Protein AF-A0A844GIG2-F1 (afdb_monomer_lite)

pLDDT: mean 84.92, std 13.43, range [38.81, 98.0]

Foldseek 3Di:
DDDDDDDDDDDPDDDDDDPDPVCQVVVQVVVVVVVCVVVVNPPVPDDDDDPVVVVVVVVVVVVVVVVVVVVVVVVVVVVVVVVLVVVLVVVCVVCVVVVVVCVVVPDDPVNVVVVSVVVSVVVVVVVVVVVVCVVVVVVVVVVPPDPVVVVVVPD

Secondary structure (DSSP, 8-state):
-----TT-----------SSGGGHHHHHHHHHHHHHHHTTT-TTS-----HHHHHHHHHHHHHHHHHHHHHHHHHHHHHHHHHHHHHHHHHHHHTHHHHHHHHHTT--HHHHHHHHHHHHHHHHHHHHHHHHHHHHHHHHHHHTS-GGGSTTS--

Organism: NCBI:txid649762

Structure (mmCIF, N/CA/C/O backbone):
data_AF-A0A844GIG2-F1
#
_entry.id   AF-A0A844GIG2-F1
#
loop_
_atom_site.group_PDB
_atom_site.id
_atom_site.type_symbol
_atom_site.label_atom_id
_atom_site.label_alt_id
_atom_site.label_comp_id
_atom_site.label_asym_id
_atom_site.label_entity_id
_atom_site.label_seq_id
_atom_site.pdbx_PDB_ins_code
_atom_site.Cartn_x
_atom_site.Cartn_y
_atom_site.Cartn_z
_atom_site.occupancy
_atom_site.B_iso_or_equiv
_atom_site.auth_seq_id
_atom_site.auth_comp_id
_atom_site.auth_asym_id
_atom_site.auth_atom_id
_atom_site.pdbx_PDB_model_num
ATOM 1 N N . MET A 1 1 ? 13.131 -11.825 -51.080 1.00 38.81 1 MET A N 1
ATOM 2 C CA . MET A 1 1 ? 13.638 -11.043 -52.228 1.00 38.81 1 MET A CA 1
ATOM 3 C C . MET A 1 1 ? 12.461 -10.430 -52.975 1.00 38.81 1 MET A C 1
ATOM 5 O O . MET A 1 1 ? 11.827 -11.129 -53.753 1.00 38.81 1 MET A O 1
ATOM 9 N N . THR A 1 2 ? 12.171 -9.148 -52.744 1.00 40.91 2 THR A N 1
ATOM 10 C CA . THR A 1 2 ? 11.225 -8.375 -53.565 1.00 40.91 2 THR A CA 1
ATOM 11 C C . THR A 1 2 ? 11.928 -7.075 -53.931 1.00 40.91 2 THR A C 1
ATOM 13 O O . THR A 1 2 ? 12.203 -6.259 -53.058 1.00 40.91 2 THR A O 1
ATOM 16 N N . ARG A 1 3 ? 12.309 -6.934 -55.207 1.00 56.97 3 ARG A N 1
ATOM 17 C CA . ARG A 1 3 ? 12.898 -5.708 -55.759 1.00 56.97 3 ARG A CA 1
ATOM 18 C C . ARG A 1 3 ? 11.836 -4.610 -55.704 1.00 56.97 3 AR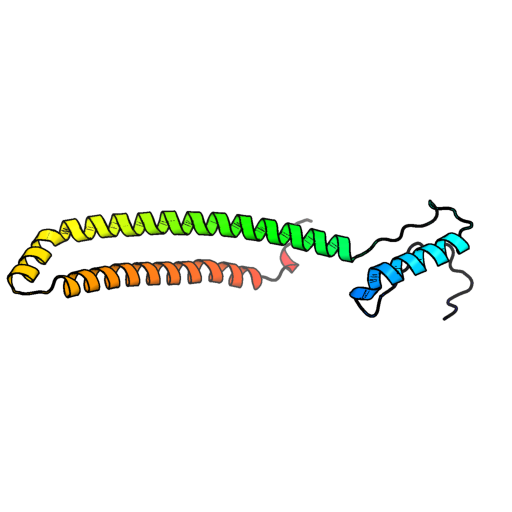G A C 1
ATOM 20 O O . ARG A 1 3 ? 10.810 -4.746 -56.364 1.00 56.97 3 ARG A O 1
ATOM 27 N N . ILE A 1 4 ? 12.082 -3.550 -54.937 1.00 49.50 4 ILE A N 1
ATOM 28 C CA . ILE A 1 4 ? 11.293 -2.318 -54.987 1.00 49.50 4 ILE A CA 1
ATOM 29 C C . ILE A 1 4 ? 12.204 -1.195 -55.481 1.00 49.50 4 ILE A C 1
ATOM 31 O O . ILE A 1 4 ? 13.182 -0.857 -54.829 1.00 49.50 4 ILE A O 1
ATOM 35 N N . ALA A 1 5 ? 11.817 -0.683 -56.652 1.00 45.84 5 ALA A N 1
ATOM 36 C CA . ALA A 1 5 ? 12.132 0.609 -57.252 1.00 45.84 5 ALA A CA 1
ATOM 37 C C . ALA A 1 5 ? 13.610 0.962 -57.500 1.00 45.84 5 ALA A C 1
ATOM 39 O O . ALA A 1 5 ? 14.346 1.386 -56.613 1.00 45.84 5 ALA A O 1
ATOM 40 N N . ASP A 1 6 ? 13.979 0.924 -58.784 1.00 49.91 6 ASP A N 1
ATOM 41 C CA . ASP A 1 6 ? 14.966 1.846 -59.336 1.00 49.91 6 ASP A CA 1
ATOM 42 C C . ASP A 1 6 ? 14.507 3.279 -58.993 1.00 49.91 6 ASP A C 1
ATOM 44 O O . ASP A 1 6 ? 13.384 3.657 -59.333 1.00 49.91 6 ASP A O 1
ATOM 48 N N . ASN A 1 7 ? 15.372 4.048 -58.320 1.00 50.62 7 ASN A N 1
ATOM 49 C CA . ASN A 1 7 ? 15.196 5.448 -57.896 1.00 50.62 7 ASN A CA 1
ATOM 50 C C . ASN A 1 7 ? 14.684 5.716 -56.459 1.00 50.62 7 ASN A C 1
ATOM 52 O O . ASN A 1 7 ? 13.897 6.638 -56.242 1.00 50.62 7 ASN A O 1
ATOM 56 N N . VAL A 1 8 ? 15.176 4.972 -55.460 1.00 56.09 8 VAL A N 1
ATOM 57 C CA . VAL A 1 8 ? 15.170 5.427 -54.054 1.00 56.09 8 VAL A CA 1
ATOM 58 C C . VAL A 1 8 ? 16.547 6.014 -53.737 1.00 56.09 8 VAL A C 1
ATOM 60 O O . VAL A 1 8 ? 17.500 5.282 -53.487 1.00 56.09 8 VAL A O 1
ATOM 63 N N . LEU A 1 9 ? 16.656 7.340 -53.821 1.00 59.75 9 LEU A N 1
ATOM 64 C CA . LEU A 1 9 ? 17.780 8.095 -53.269 1.00 59.75 9 LEU A CA 1
ATOM 65 C C . LEU A 1 9 ? 17.601 8.096 -51.742 1.00 59.75 9 LEU A C 1
ATOM 67 O O . LEU A 1 9 ? 16.656 8.695 -51.240 1.00 59.75 9 LEU A O 1
ATOM 71 N N . ASP A 1 10 ? 18.479 7.363 -51.062 1.00 63.72 10 ASP A N 1
ATOM 72 C CA . ASP A 1 10 ? 18.645 7.227 -49.609 1.00 63.72 10 ASP A CA 1
ATOM 73 C C . ASP A 1 10 ? 17.543 6.464 -48.850 1.00 63.72 10 ASP A C 1
ATOM 75 O O . ASP A 1 10 ? 16.462 6.968 -48.548 1.00 63.72 10 ASP A O 1
ATOM 79 N N . VAL A 1 11 ? 17.852 5.219 -48.463 1.00 67.50 11 VAL A N 1
ATOM 80 C CA . VAL A 1 11 ? 17.042 4.476 -47.489 1.00 67.50 11 VAL A CA 1
ATOM 81 C C . VAL A 1 11 ? 17.555 4.761 -46.082 1.00 67.50 11 VAL A C 1
ATOM 83 O O . VAL A 1 11 ? 18.639 4.324 -45.713 1.00 67.50 11 VAL A O 1
ATOM 86 N N . THR A 1 12 ? 16.762 5.477 -45.285 1.00 74.94 12 THR A N 1
ATOM 87 C CA . THR A 1 12 ? 17.144 5.893 -43.923 1.00 74.94 12 THR A CA 1
ATOM 88 C C . THR A 1 12 ? 16.803 4.857 -42.845 1.00 74.94 12 THR A C 1
ATOM 90 O O . THR A 1 12 ? 17.396 4.883 -41.771 1.00 74.94 12 THR A O 1
ATOM 93 N N . GLN A 1 13 ? 15.845 3.950 -43.084 1.00 78.00 13 GLN A N 1
ATOM 94 C CA . GLN A 1 13 ? 15.398 2.990 -42.067 1.00 78.00 13 GLN A CA 1
ATOM 95 C C . GLN A 1 13 ? 14.826 1.702 -42.67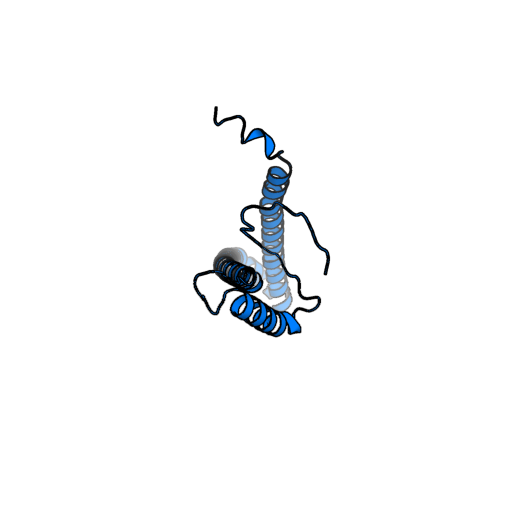2 1.00 78.00 13 GLN A C 1
ATOM 97 O O . GLN A 1 13 ? 14.050 1.741 -43.626 1.00 78.00 13 GLN A O 1
ATOM 102 N N . PHE A 1 14 ? 15.157 0.564 -42.057 1.00 79.25 14 PHE A N 1
ATOM 103 C CA . PHE A 1 14 ? 14.596 -0.751 -42.365 1.00 79.25 14 PHE A CA 1
ATOM 104 C C . PHE A 1 14 ? 14.024 -1.395 -41.099 1.00 79.25 14 PHE A C 1
ATOM 106 O O . PHE A 1 14 ? 14.611 -1.289 -40.024 1.00 79.25 14 PHE A O 1
ATOM 113 N N . TYR A 1 15 ? 12.894 -2.089 -41.237 1.00 80.19 15 TYR A N 1
ATOM 114 C CA . TYR A 1 15 ? 12.294 -2.878 -40.162 1.00 80.19 15 TYR A CA 1
ATOM 115 C C . TYR A 1 15 ? 12.361 -4.358 -40.520 1.00 80.19 15 TYR A C 1
ATOM 117 O O . TYR A 1 15 ? 11.941 -4.761 -41.606 1.00 80.19 15 TYR A O 1
ATOM 125 N N . ALA A 1 16 ? 12.861 -5.164 -39.591 1.00 80.25 16 ALA A N 1
ATOM 126 C CA . ALA A 1 16 ? 12.866 -6.614 -39.680 1.00 80.25 16 ALA A CA 1
ATOM 127 C C . ALA A 1 16 ? 12.129 -7.184 -38.467 1.00 80.25 16 ALA A C 1
ATOM 129 O O . ALA A 1 16 ? 12.225 -6.649 -37.364 1.00 80.25 16 ALA A O 1
ATOM 130 N N . TYR A 1 17 ? 11.385 -8.265 -38.679 1.00 78.69 17 TYR A N 1
ATOM 131 C CA . TYR A 1 17 ? 10.618 -8.929 -37.632 1.00 78.69 17 TYR A CA 1
ATOM 132 C C . TYR A 1 17 ? 11.097 -10.371 -37.520 1.00 78.69 17 TYR A C 1
ATOM 134 O O . TYR A 1 17 ? 11.126 -11.092 -38.519 1.00 78.69 17 TYR A O 1
ATOM 142 N N . ALA A 1 18 ? 11.443 -10.805 -36.311 1.00 78.88 18 ALA A N 1
ATOM 143 C CA . ALA A 1 18 ? 11.650 -12.217 -36.029 1.00 78.88 18 ALA A CA 1
ATOM 144 C C . ALA A 1 18 ? 10.288 -12.877 -35.773 1.00 78.88 18 ALA A C 1
ATOM 146 O O . ALA A 1 18 ? 9.451 -12.337 -35.053 1.00 78.88 18 ALA A O 1
ATOM 147 N N . SER A 1 19 ? 10.046 -14.059 -36.347 1.00 77.38 19 SER A N 1
ATOM 148 C CA . SER A 1 19 ? 8.795 -14.800 -36.110 1.00 77.38 19 SER A CA 1
ATOM 149 C C . SER A 1 19 ? 8.687 -15.357 -34.685 1.00 77.38 19 SER A C 1
ATOM 151 O O . SER A 1 19 ? 7.604 -15.772 -34.278 1.00 77.38 19 SER A O 1
ATOM 153 N N . ARG A 1 20 ? 9.801 -15.397 -33.941 1.00 72.38 20 ARG A N 1
ATOM 154 C CA . ARG A 1 20 ? 9.888 -15.863 -32.555 1.00 72.38 20 ARG A CA 1
ATOM 155 C C . ARG A 1 20 ? 10.833 -14.987 -31.738 1.00 72.38 20 ARG A C 1
ATOM 157 O O . ARG A 1 20 ? 11.928 -14.671 -32.202 1.00 72.38 20 ARG A O 1
ATOM 164 N N . GLU A 1 21 ? 10.430 -14.700 -30.506 1.00 71.94 21 GLU A N 1
ATOM 165 C CA . GLU A 1 21 ? 11.192 -13.911 -29.530 1.00 71.94 21 GLU A CA 1
ATOM 166 C C . GLU A 1 21 ? 12.533 -14.575 -29.167 1.00 71.94 21 GLU A C 1
ATOM 168 O O . GLU A 1 21 ? 13.562 -13.920 -29.205 1.00 71.94 21 GLU A O 1
ATOM 173 N N . ASP A 1 22 ? 12.580 -15.905 -29.013 1.00 76.31 22 ASP A N 1
ATOM 174 C CA . ASP A 1 22 ? 13.837 -16.638 -28.737 1.00 76.31 22 ASP A CA 1
ATOM 175 C C . ASP A 1 22 ? 14.895 -16.552 -29.856 1.00 76.31 22 ASP A C 1
ATOM 177 O O . ASP A 1 22 ? 16.038 -16.958 -29.673 1.00 76.31 22 ASP A O 1
ATOM 181 N N . THR A 1 23 ? 14.508 -16.107 -31.056 1.00 81.88 23 THR A N 1
ATOM 182 C CA . THR A 1 23 ? 15.405 -16.022 -32.224 1.00 81.88 23 THR A CA 1
ATOM 183 C C . THR A 1 23 ? 15.806 -14.592 -32.562 1.00 81.88 23 THR A C 1
ATOM 185 O O . THR A 1 23 ? 16.481 -14.384 -33.566 1.00 81.88 23 THR A O 1
ATOM 188 N N . LEU A 1 24 ? 15.385 -13.612 -31.756 1.00 80.44 24 LEU A N 1
ATOM 189 C CA . LEU A 1 24 ? 15.623 -12.190 -32.008 1.00 80.44 24 LEU A CA 1
ATOM 190 C C . LEU A 1 24 ? 17.120 -11.863 -31.981 1.00 80.44 24 LEU A C 1
ATOM 192 O O . LEU A 1 24 ? 17.603 -11.225 -32.912 1.00 80.44 24 LEU A O 1
ATOM 196 N N . ASP A 1 25 ? 17.861 -12.402 -31.009 1.00 82.75 25 ASP A N 1
ATOM 197 C CA . ASP A 1 25 ? 19.316 -12.224 -30.903 1.00 82.75 25 ASP A CA 1
ATOM 198 C C . ASP A 1 25 ? 20.055 -12.821 -32.106 1.00 82.75 25 ASP A C 1
ATOM 200 O O . ASP A 1 25 ? 20.851 -12.145 -32.757 1.00 82.75 25 ASP A O 1
ATOM 204 N N . TYR A 1 26 ? 19.722 -14.063 -32.473 1.00 84.06 26 TYR A N 1
ATOM 205 C CA . TYR A 1 26 ? 20.314 -14.733 -33.635 1.00 84.06 26 TYR A CA 1
ATOM 206 C C . TYR A 1 26 ? 19.982 -14.008 -34.946 1.00 84.06 26 TYR A C 1
ATOM 208 O O . TYR A 1 26 ? 20.839 -13.840 -35.813 1.00 84.06 26 TYR A O 1
ATOM 216 N N . ALA A 1 27 ? 18.736 -13.551 -35.098 1.00 83.44 27 ALA A N 1
ATOM 217 C CA . ALA A 1 27 ? 18.309 -12.787 -36.262 1.00 83.44 27 ALA A CA 1
ATOM 218 C C . ALA A 1 27 ? 19.022 -11.432 -36.332 1.00 83.44 27 ALA A C 1
ATOM 220 O O . ALA A 1 27 ? 19.420 -11.019 -37.417 1.00 83.44 27 ALA A O 1
ATOM 221 N N . LYS A 1 28 ? 19.222 -10.760 -35.194 1.00 83.88 28 LYS A N 1
ATOM 222 C CA . LYS A 1 28 ? 19.948 -9.491 -35.103 1.00 83.88 28 LYS A CA 1
ATOM 223 C C . LYS A 1 28 ? 21.416 -9.659 -35.481 1.00 83.88 28 LYS A C 1
ATOM 225 O O . LYS A 1 28 ? 21.920 -8.862 -36.270 1.00 83.88 28 LYS A O 1
ATOM 230 N N . GLU A 1 29 ? 22.088 -10.689 -34.971 1.00 84.94 29 GLU A N 1
ATOM 231 C CA . GLU A 1 29 ? 23.481 -10.992 -35.320 1.00 84.94 29 GLU A CA 1
ATOM 232 C C . GLU A 1 29 ? 23.635 -11.318 -36.807 1.00 84.94 29 GLU A C 1
ATOM 234 O O . GLU A 1 29 ? 24.469 -10.713 -37.481 1.00 84.94 29 GLU A O 1
ATOM 239 N N . ALA A 1 30 ? 22.794 -12.208 -37.341 1.00 85.19 30 ALA A N 1
ATOM 240 C CA . ALA A 1 30 ? 22.817 -12.565 -38.758 1.00 85.19 30 ALA A CA 1
ATOM 241 C C . ALA A 1 30 ? 22.567 -11.342 -39.657 1.00 85.19 30 ALA A C 1
ATOM 243 O O . ALA A 1 30 ? 23.265 -11.140 -40.647 1.00 85.19 30 ALA A O 1
ATOM 244 N N . LEU A 1 31 ? 21.609 -10.488 -39.286 1.00 84.88 31 LEU A N 1
ATOM 245 C CA . LEU A 1 31 ? 21.278 -9.278 -40.038 1.00 84.88 31 LEU A CA 1
ATOM 246 C C . LEU A 1 31 ? 22.396 -8.230 -39.960 1.00 84.88 31 LEU A C 1
ATOM 248 O O . LEU A 1 31 ? 22.675 -7.560 -40.948 1.00 84.88 31 LEU A O 1
ATOM 252 N N . THR A 1 32 ? 23.073 -8.127 -38.816 1.00 85.62 32 THR A N 1
ATOM 253 C CA . THR A 1 32 ? 24.234 -7.243 -38.640 1.00 85.62 32 THR A CA 1
ATOM 254 C C . THR A 1 32 ? 25.405 -7.692 -39.512 1.00 85.62 32 THR A C 1
ATOM 256 O O . THR A 1 32 ? 26.011 -6.855 -40.171 1.00 85.62 32 THR A O 1
ATOM 259 N N . GLN A 1 33 ? 25.692 -8.997 -39.569 1.00 85.12 33 GLN A N 1
ATOM 260 C CA . GLN A 1 33 ? 26.766 -9.550 -40.407 1.00 85.12 33 GLN A CA 1
ATOM 261 C C . GLN A 1 33 ? 26.505 -9.318 -41.901 1.00 85.12 33 GLN A C 1
ATOM 263 O O . GLN A 1 33 ? 27.371 -8.804 -42.605 1.00 85.12 33 GLN A O 1
ATOM 268 N N . GLU A 1 34 ? 25.293 -9.614 -42.373 1.00 83.56 34 GLU A N 1
ATOM 269 C CA . GLU A 1 34 ? 24.913 -9.413 -43.779 1.00 83.56 34 GLU A CA 1
ATOM 270 C C . GLU A 1 34 ? 24.990 -7.937 -44.204 1.00 83.56 34 GLU A C 1
ATOM 272 O O . GLU A 1 34 ? 25.394 -7.624 -45.324 1.00 83.56 34 GLU A O 1
ATOM 277 N N . ILE A 1 35 ? 24.620 -7.009 -43.315 1.00 84.06 35 ILE A N 1
ATOM 278 C CA . ILE A 1 35 ? 24.706 -5.570 -43.591 1.00 84.06 35 ILE A CA 1
ATOM 279 C C . ILE A 1 35 ? 26.164 -5.092 -43.535 1.00 84.06 35 ILE A C 1
ATOM 281 O O . ILE A 1 35 ? 26.588 -4.355 -44.423 1.00 84.06 35 ILE A O 1
ATOM 285 N N . LEU A 1 36 ? 26.959 -5.559 -42.570 1.00 85.81 36 LEU A N 1
ATOM 286 C CA . LEU A 1 36 ? 28.378 -5.211 -42.446 1.00 85.81 36 LEU A CA 1
ATOM 287 C C . LEU A 1 36 ? 29.184 -5.621 -43.689 1.00 85.81 36 LEU A C 1
ATOM 289 O O . LEU A 1 36 ? 29.995 -4.841 -44.190 1.00 85.81 36 LEU A O 1
ATOM 293 N N . GLU A 1 37 ? 28.941 -6.823 -44.221 1.00 85.31 37 GLU A N 1
ATOM 294 C CA . GLU A 1 37 ? 29.570 -7.280 -45.467 1.00 85.31 37 GLU A CA 1
ATOM 295 C C . GLU A 1 37 ? 29.139 -6.438 -46.677 1.00 85.31 37 GLU A C 1
ATOM 297 O O . GLU A 1 37 ? 29.939 -6.192 -47.581 1.00 85.31 37 GLU A O 1
ATOM 302 N N . ARG A 1 38 ? 27.892 -5.952 -46.688 1.00 82.62 38 ARG A N 1
ATOM 303 C CA . ARG A 1 38 ? 27.345 -5.103 -47.756 1.00 82.62 38 ARG A CA 1
ATOM 304 C C . ARG A 1 38 ? 27.958 -3.700 -47.784 1.00 82.62 38 ARG A C 1
ATOM 306 O O . ARG A 1 38 ? 28.065 -3.127 -48.865 1.00 82.62 38 ARG A O 1
ATOM 313 N N . PHE A 1 39 ? 28.331 -3.163 -46.623 1.00 84.12 39 PHE A N 1
ATOM 314 C CA . PHE A 1 39 ? 28.892 -1.817 -46.443 1.00 84.12 39 PHE A CA 1
ATOM 315 C C . PHE A 1 39 ? 30.421 -1.822 -46.270 1.00 84.12 39 PHE A C 1
ATOM 317 O O . PHE A 1 39 ? 30.973 -0.955 -45.607 1.00 84.12 39 PHE A O 1
ATOM 324 N N . GLU A 1 40 ? 31.127 -2.799 -46.851 1.00 83.88 40 GLU A N 1
ATOM 325 C CA . GLU A 1 40 ? 32.603 -2.861 -46.844 1.00 83.88 40 GLU A CA 1
ATOM 326 C C . GLU A 1 40 ? 33.246 -2.829 -45.439 1.00 83.88 40 GLU A C 1
ATOM 328 O O . GLU A 1 40 ? 34.401 -2.432 -45.292 1.00 83.88 40 GLU A O 1
ATOM 333 N N . LYS A 1 41 ? 32.534 -3.308 -44.407 1.00 79.44 41 LYS A N 1
ATOM 334 C CA . LYS A 1 41 ? 32.937 -3.230 -42.987 1.00 79.44 41 LYS A CA 1
ATOM 335 C C . LYS A 1 41 ? 33.023 -1.810 -42.421 1.00 79.44 41 LYS A C 1
ATOM 337 O O . LYS A 1 41 ? 33.743 -1.585 -41.450 1.00 79.44 41 LYS A O 1
ATOM 342 N N . ASP A 1 42 ? 32.280 -0.875 -42.996 1.00 82.38 42 ASP A N 1
ATOM 343 C CA . ASP A 1 42 ? 32.044 0.423 -42.380 1.00 82.38 42 ASP A CA 1
ATOM 344 C C . ASP A 1 42 ? 30.995 0.282 -41.263 1.00 82.38 42 ASP A C 1
ATOM 346 O O . ASP A 1 42 ? 29.798 0.120 -41.515 1.00 82.38 42 ASP A O 1
ATOM 350 N N . GLU A 1 43 ? 31.462 0.280 -40.014 1.00 75.94 43 GLU A N 1
ATOM 351 C CA . GLU A 1 43 ? 30.614 0.162 -38.821 1.00 75.94 43 GLU A CA 1
ATOM 352 C C . GLU A 1 43 ? 29.805 1.441 -38.538 1.00 75.94 43 GLU A C 1
ATOM 354 O O . GLU A 1 43 ? 28.781 1.367 -37.862 1.00 75.94 43 GLU A O 1
ATOM 359 N N . ASP A 1 44 ? 30.206 2.592 -39.093 1.00 80.62 44 ASP A N 1
ATOM 360 C CA . ASP A 1 44 ? 29.511 3.874 -38.907 1.00 80.62 44 ASP A CA 1
ATOM 361 C C . ASP A 1 44 ? 28.383 4.087 -39.938 1.00 80.62 44 ASP A C 1
ATOM 363 O O . ASP A 1 44 ? 27.566 5.004 -39.806 1.00 80.62 44 ASP A O 1
ATOM 367 N N . ALA A 1 45 ? 28.297 3.227 -40.959 1.00 80.62 45 ALA A N 1
ATOM 368 C CA . ALA A 1 45 ? 27.318 3.344 -42.039 1.00 80.62 45 ALA A CA 1
ATOM 369 C C . ALA A 1 45 ? 25.884 2.956 -41.627 1.00 80.62 45 ALA A C 1
ATOM 371 O O . ALA A 1 45 ? 24.925 3.338 -42.305 1.00 80.62 45 ALA A O 1
ATOM 372 N N . PHE A 1 46 ? 25.703 2.192 -40.542 1.00 80.62 46 PHE A N 1
ATOM 373 C CA . PHE A 1 46 ? 24.387 1.712 -40.114 1.00 80.62 46 PHE A CA 1
ATOM 374 C C . PHE A 1 46 ? 24.280 1.508 -38.598 1.00 80.62 46 PHE A C 1
ATOM 376 O O . PHE A 1 46 ? 25.259 1.360 -37.880 1.00 80.62 46 PHE A O 1
ATOM 383 N N . THR A 1 47 ? 23.050 1.474 -38.081 1.00 80.88 47 THR A N 1
ATOM 384 C CA . THR A 1 47 ? 22.776 1.167 -36.670 1.00 80.88 47 THR A CA 1
ATOM 385 C C . THR A 1 47 ? 21.610 0.193 -36.577 1.00 80.88 47 THR A C 1
ATOM 387 O O . THR A 1 47 ? 20.542 0.439 -37.139 1.00 80.88 47 THR A O 1
ATOM 390 N N . VAL A 1 48 ? 21.803 -0.913 -35.854 1.00 82.00 48 VAL A N 1
ATOM 391 C CA . VAL A 1 48 ? 20.759 -1.918 -35.610 1.00 82.00 48 VAL A CA 1
ATOM 392 C C . VAL A 1 48 ? 20.237 -1.769 -34.185 1.00 82.00 48 VAL A C 1
ATOM 394 O O . VAL A 1 48 ? 20.870 -2.201 -33.220 1.00 82.00 48 VAL A O 1
ATOM 397 N N . THR A 1 49 ? 19.058 -1.168 -34.054 1.00 80.50 49 THR A N 1
ATOM 398 C CA . THR A 1 49 ? 18.384 -0.991 -32.763 1.00 80.50 49 THR A CA 1
ATOM 399 C C . THR A 1 49 ? 17.393 -2.120 -32.523 1.00 80.50 49 THR A C 1
ATOM 401 O O . THR A 1 49 ? 16.609 -2.465 -33.405 1.00 80.50 49 THR A O 1
ATOM 404 N N . ASP A 1 50 ? 17.409 -2.673 -31.312 1.00 81.88 50 ASP A N 1
ATOM 405 C CA . ASP A 1 50 ? 16.431 -3.663 -30.878 1.00 81.88 50 ASP A CA 1
ATOM 406 C C . ASP A 1 50 ? 15.281 -2.981 -30.125 1.00 81.88 50 ASP A C 1
ATOM 408 O O . ASP A 1 50 ? 15.499 -2.196 -29.201 1.00 81.88 50 ASP A O 1
ATOM 412 N N . GLN A 1 51 ? 14.048 -3.282 -30.528 1.00 80.50 51 GLN A N 1
ATOM 413 C CA . GLN A 1 51 ? 12.846 -2.760 -29.889 1.00 80.50 51 GLN A CA 1
ATOM 414 C C . GLN A 1 51 ? 12.604 -3.394 -28.503 1.00 80.50 51 GLN A C 1
ATOM 416 O O . GLN A 1 51 ? 11.926 -2.771 -27.680 1.00 80.50 51 GLN A O 1
ATOM 421 N N . SER A 1 52 ? 13.169 -4.580 -28.226 1.00 82.56 52 SER A N 1
ATOM 422 C CA . SER A 1 52 ? 13.083 -5.270 -26.927 1.00 82.56 52 SER A CA 1
ATOM 423 C C . SER A 1 52 ? 13.645 -4.406 -25.797 1.00 82.56 52 SER A C 1
ATOM 425 O O . SER A 1 52 ? 12.969 -4.174 -24.804 1.00 82.56 52 SER A O 1
ATOM 427 N N . GLN A 1 53 ? 14.801 -3.774 -26.015 1.00 80.88 53 GLN A N 1
ATOM 428 C CA . GLN A 1 53 ? 15.472 -2.934 -25.017 1.00 80.88 53 GLN A CA 1
ATOM 429 C C . GLN A 1 53 ? 14.608 -1.749 -24.561 1.00 80.88 53 GLN A C 1
ATOM 431 O O . GLN A 1 53 ? 14.618 -1.366 -23.387 1.00 80.88 53 GLN A O 1
ATOM 436 N N . ILE A 1 54 ? 13.838 -1.159 -25.483 1.00 86.69 54 ILE A N 1
ATOM 437 C CA . ILE A 1 54 ? 12.904 -0.072 -25.163 1.00 86.69 54 ILE A CA 1
ATOM 438 C C . ILE A 1 54 ? 11.739 -0.618 -24.333 1.00 86.69 54 ILE A C 1
ATOM 440 O O . ILE A 1 54 ? 11.329 0.030 -23.369 1.00 86.69 54 ILE A O 1
ATOM 444 N N . MET A 1 55 ? 11.225 -1.801 -24.678 1.00 89.38 55 MET A N 1
ATOM 445 C CA . MET A 1 55 ? 10.156 -2.456 -23.925 1.00 89.38 55 MET A CA 1
ATOM 446 C C . MET A 1 55 ? 10.607 -2.816 -22.505 1.00 89.38 55 MET A C 1
ATOM 448 O O . MET A 1 55 ? 9.938 -2.425 -21.552 1.00 89.38 55 MET A O 1
ATOM 452 N N . ASP A 1 56 ? 11.776 -3.439 -22.357 1.00 90.19 56 ASP A N 1
ATOM 453 C CA . ASP A 1 56 ? 12.363 -3.820 -21.066 1.00 90.19 56 ASP A CA 1
ATOM 454 C C . ASP A 1 56 ? 12.577 -2.598 -20.167 1.00 90.19 56 ASP A C 1
ATOM 456 O O . ASP A 1 56 ? 12.285 -2.605 -18.967 1.00 90.19 56 ASP A O 1
ATOM 460 N N . THR A 1 57 ? 13.044 -1.493 -20.757 1.00 92.06 57 THR A N 1
ATOM 461 C CA . THR A 1 57 ? 13.208 -0.226 -20.039 1.00 92.06 57 THR A CA 1
ATOM 462 C C . THR A 1 57 ? 11.856 0.320 -19.572 1.00 92.06 57 THR A C 1
ATOM 464 O O . THR A 1 57 ? 11.729 0.748 -18.423 1.00 92.06 57 THR A O 1
ATOM 467 N N . MET A 1 58 ? 10.824 0.292 -20.423 1.00 94.81 58 MET A N 1
ATOM 468 C CA . MET A 1 58 ? 9.472 0.736 -20.056 1.00 94.81 58 MET A CA 1
ATOM 469 C C . MET A 1 58 ? 8.843 -0.147 -18.974 1.00 94.81 58 MET A C 1
ATOM 471 O O . MET A 1 58 ? 8.184 0.371 -18.065 1.00 94.81 58 MET A O 1
ATOM 475 N N . GLU A 1 59 ? 9.067 -1.460 -19.034 1.00 95.62 59 GLU A N 1
ATOM 476 C CA . GLU A 1 59 ? 8.627 -2.405 -18.011 1.00 95.62 59 GLU A CA 1
ATOM 477 C C . GLU A 1 59 ? 9.311 -2.111 -16.674 1.00 95.62 59 GLU A C 1
ATOM 479 O O . GLU A 1 59 ? 8.635 -1.951 -15.657 1.00 95.62 59 GLU A O 1
ATOM 484 N N . SER A 1 60 ? 10.633 -1.931 -16.678 1.00 96.31 60 SER A N 1
ATOM 485 C CA . SER A 1 60 ? 11.413 -1.580 -15.487 1.00 96.31 60 SER A CA 1
ATOM 486 C C . SER A 1 60 ? 10.931 -0.277 -14.836 1.00 96.31 60 SER A C 1
ATOM 488 O O . SER A 1 60 ? 10.707 -0.217 -13.620 1.00 96.31 60 SER A O 1
ATOM 490 N N . VAL A 1 61 ? 10.681 0.761 -15.642 1.00 97.44 61 VAL A N 1
ATOM 491 C CA . VAL A 1 61 ? 10.129 2.038 -15.163 1.00 97.44 61 VAL A CA 1
ATOM 492 C C . VAL A 1 61 ? 8.737 1.838 -14.559 1.00 97.44 61 VAL A C 1
ATOM 494 O O . VAL A 1 61 ? 8.465 2.320 -13.457 1.00 97.44 61 VAL A O 1
ATOM 497 N N . THR A 1 62 ? 7.864 1.092 -15.237 1.00 96.94 62 THR A N 1
ATOM 498 C CA . THR A 1 62 ? 6.499 0.811 -14.765 1.00 96.94 62 THR A CA 1
ATOM 499 C C . THR A 1 62 ? 6.504 0.010 -13.465 1.00 96.94 62 THR A C 1
ATOM 501 O O . THR A 1 62 ? 5.738 0.314 -12.545 1.00 96.94 62 THR A O 1
ATOM 504 N N . ASN A 1 63 ? 7.389 -0.978 -13.348 1.00 97.69 63 ASN A N 1
ATOM 505 C CA . ASN A 1 63 ? 7.537 -1.792 -12.150 1.00 97.69 63 ASN A CA 1
ATOM 506 C C . ASN A 1 63 ? 8.051 -0.950 -10.973 1.00 97.69 63 ASN A C 1
ATOM 508 O O . ASN A 1 63 ? 7.487 -0.988 -9.880 1.00 97.69 63 ASN A O 1
ATOM 512 N N . THR A 1 64 ? 9.043 -0.090 -11.218 1.00 97.25 64 THR A N 1
ATOM 513 C CA . THR A 1 64 ? 9.562 0.849 -10.211 1.00 97.25 64 THR A CA 1
ATOM 514 C C . THR A 1 64 ? 8.470 1.797 -9.709 1.00 97.25 64 THR A C 1
ATOM 516 O O . THR A 1 64 ? 8.302 1.976 -8.501 1.00 97.25 64 THR A O 1
ATOM 519 N N . MET A 1 65 ? 7.669 2.364 -10.617 1.00 97.81 65 MET A N 1
ATOM 520 C CA . MET A 1 65 ? 6.530 3.217 -10.256 1.00 97.81 65 MET A CA 1
ATOM 521 C C . MET A 1 65 ? 5.456 2.448 -9.479 1.00 97.81 65 MET A C 1
ATOM 523 O O . MET A 1 65 ? 4.920 2.955 -8.492 1.00 97.81 65 MET A O 1
ATOM 527 N N . SER A 1 66 ? 5.167 1.209 -9.881 1.00 97.12 66 SER A N 1
ATOM 528 C CA . SER A 1 66 ? 4.195 0.345 -9.204 1.00 97.12 66 SER A CA 1
ATOM 529 C C . SER A 1 66 ? 4.631 0.018 -7.778 1.00 97.12 66 SER A C 1
ATOM 531 O O . SER A 1 66 ? 3.823 0.114 -6.855 1.00 97.12 66 SER A O 1
ATOM 533 N N . LEU A 1 67 ? 5.916 -0.286 -7.571 1.00 97.50 67 LEU A N 1
ATOM 534 C CA . LEU A 1 67 ? 6.492 -0.494 -6.243 1.00 97.50 67 LEU A CA 1
ATOM 535 C C . LEU A 1 67 ? 6.413 0.771 -5.385 1.00 97.50 67 LEU A C 1
ATOM 537 O O . LEU A 1 67 ? 6.047 0.689 -4.214 1.00 97.50 67 LEU A O 1
ATOM 541 N N . MET A 1 6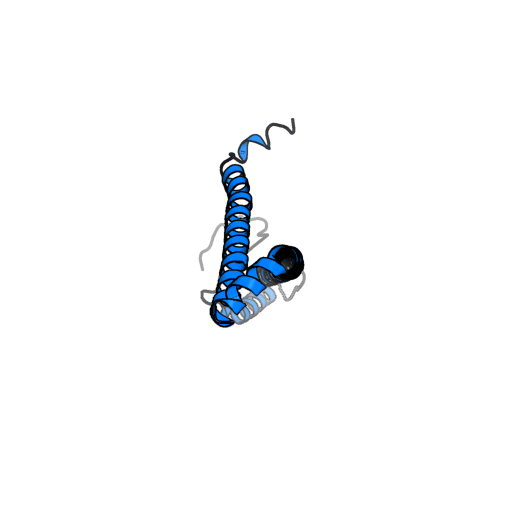8 ? 6.697 1.943 -5.958 1.00 97.94 68 MET A N 1
ATOM 542 C CA . MET A 1 68 ? 6.602 3.217 -5.244 1.00 97.94 68 MET A CA 1
ATOM 543 C C . MET A 1 68 ? 5.166 3.504 -4.781 1.00 97.94 68 MET A C 1
ATOM 545 O O . MET A 1 68 ? 4.939 3.779 -3.600 1.00 97.94 68 MET A O 1
ATOM 549 N N . ILE A 1 69 ? 4.183 3.398 -5.682 1.00 97.00 69 ILE A N 1
ATOM 550 C CA . ILE A 1 69 ? 2.762 3.601 -5.356 1.00 97.00 69 ILE A CA 1
ATOM 551 C C . ILE A 1 69 ? 2.290 2.542 -4.355 1.00 97.00 69 ILE A C 1
ATOM 553 O O . ILE A 1 69 ? 1.602 2.877 -3.390 1.00 97.00 69 ILE A O 1
ATOM 557 N N . GLY A 1 70 ? 2.697 1.284 -4.539 1.00 97.56 70 GLY A N 1
ATOM 558 C CA . GLY A 1 70 ? 2.419 0.193 -3.609 1.00 97.56 70 GLY A CA 1
ATOM 559 C C . GLY A 1 70 ? 2.968 0.466 -2.208 1.00 97.56 70 GLY A C 1
ATOM 560 O O . GLY A 1 70 ? 2.261 0.268 -1.221 1.00 97.56 70 GLY A O 1
ATOM 561 N N . GLY A 1 71 ? 4.184 1.007 -2.107 1.00 98.00 71 GLY A N 1
ATOM 562 C CA . GLY A 1 71 ? 4.791 1.420 -0.842 1.00 98.00 71 GLY A CA 1
ATOM 563 C C . GLY A 1 71 ? 4.008 2.534 -0.143 1.00 98.00 71 GLY A C 1
ATOM 564 O O . GLY A 1 71 ? 3.701 2.428 1.045 1.00 98.00 71 GLY A O 1
ATOM 565 N N . ILE A 1 72 ? 3.608 3.573 -0.883 1.00 97.44 72 ILE A N 1
ATOM 566 C CA . ILE A 1 72 ? 2.774 4.664 -0.351 1.00 97.44 72 ILE A CA 1
ATOM 567 C C . ILE A 1 72 ? 1.411 4.129 0.109 1.00 97.44 72 ILE A C 1
ATOM 569 O O . ILE A 1 72 ? 0.921 4.510 1.176 1.00 97.44 72 ILE A O 1
ATOM 573 N N . ALA A 1 73 ? 0.809 3.217 -0.657 1.00 96.19 73 ALA A N 1
ATOM 574 C CA . ALA A 1 73 ? -0.454 2.580 -0.305 1.00 96.19 73 ALA A CA 1
ATOM 575 C C . ALA A 1 73 ? -0.327 1.736 0.975 1.00 96.19 73 ALA A C 1
ATOM 577 O O . ALA A 1 73 ? -1.185 1.830 1.853 1.00 96.19 73 ALA A O 1
ATOM 578 N N . ALA A 1 74 ? 0.761 0.976 1.127 1.00 97.69 74 ALA A N 1
ATOM 579 C CA . ALA A 1 74 ? 1.028 0.175 2.319 1.00 97.69 74 ALA A CA 1
ATOM 580 C C . ALA A 1 74 ? 1.185 1.043 3.578 1.00 97.69 74 ALA A C 1
ATOM 582 O O . ALA A 1 74 ? 0.569 0.757 4.606 1.00 97.69 74 ALA A O 1
ATOM 583 N N . ILE A 1 75 ? 1.946 2.140 3.493 1.00 97.75 75 ILE A N 1
ATOM 584 C CA . ILE A 1 75 ? 2.093 3.100 4.600 1.00 97.75 75 ILE A CA 1
ATOM 585 C C . ILE A 1 75 ? 0.738 3.733 4.940 1.00 97.75 75 ILE A C 1
ATOM 587 O O . ILE A 1 75 ? 0.368 3.819 6.111 1.00 97.75 75 ILE A O 1
ATOM 591 N N . SER A 1 76 ? -0.031 4.133 3.926 1.00 96.56 76 SER A N 1
ATOM 592 C CA . SER A 1 76 ? -1.355 4.739 4.114 1.00 96.56 76 SER A CA 1
ATOM 593 C C . SER A 1 76 ? -2.330 3.785 4.810 1.00 96.56 76 SER A C 1
ATOM 595 O O . SER A 1 76 ? -3.062 4.197 5.712 1.00 96.56 76 SER A O 1
ATOM 597 N N . LEU A 1 77 ? -2.305 2.500 4.443 1.00 94.94 77 LEU A N 1
ATOM 598 C CA . LEU A 1 77 ? -3.103 1.459 5.091 1.00 94.94 77 LEU A CA 1
ATOM 599 C C . LEU A 1 77 ? -2.702 1.275 6.560 1.00 94.94 77 LEU A C 1
ATOM 601 O O . LEU A 1 77 ? -3.573 1.168 7.422 1.00 94.94 77 LEU A O 1
ATOM 605 N N . LEU A 1 78 ? -1.399 1.284 6.854 1.00 96.88 78 LEU A N 1
ATOM 606 C CA . LEU A 1 78 ? -0.879 1.159 8.215 1.00 96.88 78 LEU A CA 1
ATOM 607 C C . LEU A 1 78 ? -1.355 2.327 9.092 1.00 96.88 78 LEU A C 1
ATOM 609 O O . LEU A 1 78 ? -1.925 2.104 10.160 1.00 96.88 78 LEU A O 1
ATOM 613 N N . VAL A 1 79 ? -1.195 3.568 8.623 1.00 96.56 79 VAL A N 1
ATOM 614 C CA . VAL A 1 79 ? -1.647 4.768 9.349 1.00 96.56 79 VAL A CA 1
ATOM 615 C C . VAL A 1 79 ? -3.167 4.763 9.542 1.00 96.56 79 VAL A C 1
ATOM 617 O O . VAL A 1 79 ? -3.647 5.062 10.637 1.00 96.56 79 VAL A O 1
ATOM 620 N N . GLY A 1 80 ? -3.931 4.360 8.522 1.00 94.25 80 GLY A N 1
ATOM 621 C CA . GLY A 1 80 ? -5.381 4.179 8.634 1.00 94.25 80 GLY A CA 1
ATOM 622 C C . GLY A 1 80 ? -5.763 3.140 9.694 1.00 94.25 80 GLY A C 1
ATOM 623 O O . GLY A 1 80 ? -6.647 3.391 10.514 1.00 94.25 80 GLY A O 1
ATOM 624 N N . GLY A 1 81 ? -5.046 2.014 9.743 1.00 94.25 81 GLY A N 1
ATOM 625 C CA . GLY A 1 81 ? -5.215 0.978 10.763 1.00 94.25 81 GLY A CA 1
ATOM 626 C C . GLY A 1 81 ? -4.937 1.482 12.182 1.00 94.25 81 GLY A C 1
ATOM 627 O O . GLY A 1 81 ? -5.717 1.201 13.093 1.00 94.25 81 GLY A O 1
ATOM 628 N N . ILE A 1 82 ? -3.887 2.291 12.371 1.00 96.12 82 ILE A N 1
ATOM 629 C CA . ILE A 1 82 ? -3.599 2.950 13.658 1.00 96.12 82 ILE A CA 1
ATOM 630 C C . ILE A 1 82 ? -4.746 3.890 14.054 1.00 96.12 82 ILE A C 1
ATOM 632 O O . ILE A 1 82 ? -5.159 3.910 15.214 1.00 96.12 82 ILE A O 1
ATOM 636 N N . GLY A 1 83 ? -5.295 4.644 13.099 1.00 94.31 83 GLY A N 1
ATOM 637 C CA . GLY A 1 83 ? -6.442 5.520 13.337 1.00 94.31 83 GLY A CA 1
ATOM 638 C C . GLY A 1 83 ? -7.681 4.754 13.807 1.00 94.31 83 GLY A C 1
ATOM 639 O O . GLY A 1 83 ? -8.295 5.131 14.807 1.00 94.31 83 GLY A O 1
ATOM 640 N N . ILE A 1 84 ? -8.007 3.641 13.141 1.00 94.31 84 ILE A N 1
ATOM 641 C CA . ILE A 1 84 ? -9.115 2.759 13.538 1.00 94.31 84 ILE A CA 1
ATOM 642 C C . ILE A 1 84 ? -8.873 2.207 14.943 1.00 94.31 84 ILE A C 1
ATOM 644 O O . ILE A 1 84 ? -9.774 2.258 15.778 1.00 94.31 84 ILE A O 1
ATOM 648 N N . MET A 1 85 ? -7.653 1.744 15.236 1.00 94.75 85 MET A N 1
ATOM 649 C CA . MET A 1 85 ? -7.283 1.275 16.572 1.00 94.75 85 MET A CA 1
ATOM 650 C C . MET A 1 85 ? -7.511 2.356 17.637 1.00 94.75 85 MET A C 1
ATOM 652 O O . MET A 1 85 ? -8.045 2.046 18.699 1.00 94.75 85 MET A O 1
ATOM 656 N N . ASN A 1 86 ? -7.153 3.614 17.359 1.00 94.44 86 ASN A N 1
ATOM 657 C CA . ASN A 1 86 ? -7.318 4.717 18.308 1.00 94.44 86 ASN A CA 1
ATOM 658 C C . ASN A 1 86 ? -8.796 5.002 18.615 1.00 94.44 86 ASN A C 1
ATOM 660 O O . ASN A 1 86 ? -9.188 5.067 19.779 1.00 94.44 86 ASN A O 1
ATOM 664 N N . ILE A 1 87 ? -9.635 5.106 17.580 1.00 92.94 87 ILE A N 1
ATOM 665 C CA . ILE A 1 87 ? -11.083 5.288 17.761 1.00 92.94 87 ILE A CA 1
ATOM 666 C C . ILE A 1 87 ? -11.688 4.094 18.504 1.00 92.94 87 ILE A C 1
ATOM 668 O O . ILE A 1 87 ? -12.494 4.270 19.419 1.00 92.94 87 ILE A O 1
ATOM 672 N N . MET A 1 88 ? -11.260 2.878 18.162 1.00 93.94 88 MET A N 1
ATOM 673 C CA . MET A 1 88 ? -11.739 1.667 18.812 1.00 93.94 88 MET A CA 1
ATOM 674 C C . MET A 1 88 ? -11.374 1.646 20.300 1.00 93.94 88 MET A C 1
ATOM 676 O O . MET A 1 88 ? -12.239 1.380 21.130 1.00 93.94 88 MET A O 1
ATOM 680 N N . LEU A 1 89 ? -10.136 2.000 20.656 1.00 93.56 89 LEU A N 1
ATOM 681 C CA . LEU A 1 89 ? -9.692 2.102 22.046 1.00 93.56 89 LEU A CA 1
ATOM 682 C C . LEU A 1 89 ? -10.569 3.085 22.825 1.00 93.56 89 LEU A C 1
ATOM 684 O O . LEU A 1 89 ? -11.121 2.709 23.859 1.00 93.56 89 LEU A O 1
ATOM 688 N N . VAL A 1 90 ? -10.755 4.303 22.305 1.00 93.81 90 VAL A N 1
ATOM 689 C CA . VAL A 1 90 ? -11.583 5.331 22.955 1.00 93.81 90 VAL A CA 1
ATOM 690 C C . VAL A 1 90 ? -13.019 4.830 23.149 1.00 93.81 90 VAL A C 1
ATOM 692 O O . VAL A 1 90 ? -13.515 4.828 24.276 1.00 93.81 90 VAL A O 1
ATOM 695 N N . SER A 1 91 ? -13.650 4.282 22.108 1.00 90.25 91 SER A N 1
ATOM 696 C CA . SER A 1 91 ? -15.037 3.793 22.182 1.00 90.25 91 SER A CA 1
ATOM 697 C C . SER A 1 91 ? -15.235 2.645 23.185 1.00 90.25 91 SER A C 1
ATOM 699 O O . SER A 1 91 ? -16.242 2.589 23.898 1.00 90.25 91 SER A O 1
ATOM 701 N N . VAL A 1 92 ? -14.256 1.739 23.298 1.00 90.12 92 VAL A N 1
ATOM 702 C CA . VAL A 1 92 ? -14.277 0.648 24.281 1.00 90.12 92 VAL A CA 1
ATOM 703 C C . VAL A 1 92 ? -14.133 1.219 25.687 1.00 90.12 92 VAL A C 1
ATOM 705 O O . VAL A 1 92 ? -14.851 0.792 26.594 1.00 90.12 92 VAL A O 1
ATOM 708 N N . THR A 1 93 ? -13.239 2.198 25.870 1.00 92.88 93 THR A N 1
ATOM 709 C CA . THR A 1 93 ? -13.031 2.827 27.177 1.00 92.88 93 THR A CA 1
ATOM 710 C C . THR A 1 93 ? -14.267 3.590 27.658 1.00 92.88 93 THR A C 1
ATOM 712 O O . THR A 1 93 ? -14.633 3.454 28.827 1.00 92.88 93 THR A O 1
ATOM 715 N N . GLU A 1 94 ? -14.984 4.281 26.770 1.00 94.00 94 GLU A N 1
ATOM 716 C CA . GLU A 1 94 ? -16.243 4.972 27.090 1.00 94.00 94 GLU A CA 1
ATOM 717 C C . GLU A 1 94 ? -17.329 3.998 27.572 1.00 94.00 94 GLU A C 1
ATOM 719 O O . GLU A 1 94 ? -17.989 4.237 28.586 1.00 94.00 94 GLU A O 1
ATOM 724 N N . ARG A 1 95 ? -17.469 2.844 26.905 1.00 92.12 95 ARG A N 1
ATOM 725 C CA . ARG A 1 95 ? -18.490 1.826 27.218 1.00 92.12 95 ARG A CA 1
ATOM 726 C C . ARG A 1 95 ? -18.038 0.801 28.272 1.00 92.12 95 ARG A C 1
ATOM 728 O O . ARG A 1 95 ? -18.730 -0.193 28.504 1.00 92.12 95 ARG A O 1
ATOM 735 N N . THR A 1 96 ? -16.914 1.016 28.964 1.00 92.19 96 THR A N 1
ATOM 736 C CA . THR A 1 96 ? -16.339 0.034 29.914 1.00 92.19 96 THR A CA 1
ATOM 737 C C . THR A 1 96 ? -17.318 -0.386 31.014 1.00 92.19 96 THR A C 1
ATOM 739 O O . THR A 1 96 ? -17.411 -1.573 31.341 1.00 92.19 96 THR A O 1
ATOM 742 N N . LYS A 1 97 ? -18.085 0.567 31.569 1.00 93.50 97 LYS A N 1
ATOM 743 C CA . LYS A 1 97 ? -19.081 0.280 32.618 1.00 93.50 97 LYS A CA 1
ATOM 744 C C . LYS A 1 97 ? -20.188 -0.650 32.115 1.00 93.50 97 LYS A C 1
ATOM 746 O O . LYS A 1 97 ? -20.541 -1.603 32.804 1.00 93.50 97 LYS A O 1
ATOM 751 N N . GLU A 1 98 ? -20.685 -0.429 30.902 1.00 92.75 98 GLU A N 1
ATOM 752 C CA . GLU A 1 98 ? -21.726 -1.265 30.293 1.00 92.75 98 GLU A CA 1
ATOM 753 C C . GLU A 1 98 ? -21.234 -2.695 30.039 1.00 92.75 98 GLU A C 1
ATOM 755 O O . GLU A 1 98 ? -21.943 -3.665 30.317 1.00 92.75 98 GLU A O 1
ATOM 760 N N . ILE A 1 99 ? -19.992 -2.845 29.567 1.00 92.38 99 ILE A N 1
ATOM 761 C CA . ILE A 1 99 ? -19.360 -4.155 29.348 1.00 92.38 99 ILE A CA 1
ATOM 762 C C . ILE A 1 99 ? -19.218 -4.913 30.672 1.00 92.38 99 ILE A C 1
ATOM 764 O O . ILE A 1 99 ? -19.446 -6.124 30.717 1.00 92.38 99 ILE A O 1
ATOM 768 N N . GLY A 1 100 ? -18.852 -4.212 31.750 1.00 91.88 100 GLY A N 1
ATOM 769 C CA . GLY A 1 100 ? -18.760 -4.778 33.095 1.00 91.88 100 GLY A CA 1
ATOM 770 C C . GLY A 1 100 ? -20.096 -5.345 33.575 1.00 91.88 100 GLY A C 1
ATOM 771 O O . GLY A 1 100 ? -20.146 -6.486 34.033 1.00 91.88 100 GLY A O 1
ATOM 772 N N . ILE A 1 101 ? -21.185 -4.596 33.374 1.00 94.56 101 ILE A N 1
ATOM 773 C CA . ILE A 1 101 ? -22.545 -5.033 33.721 1.00 94.56 101 ILE A CA 1
ATOM 774 C C . ILE A 1 101 ? -22.951 -6.259 32.888 1.00 94.56 101 ILE A C 1
ATOM 776 O O . ILE A 1 101 ? -23.408 -7.254 33.447 1.00 94.56 101 ILE A O 1
ATOM 780 N N . ARG A 1 102 ? -22.715 -6.254 31.567 1.00 93.56 102 ARG A N 1
ATOM 781 C CA . ARG A 1 102 ? -23.018 -7.411 30.698 1.00 93.56 102 ARG A CA 1
ATOM 782 C C . ARG A 1 102 ? -22.269 -8.673 31.129 1.00 93.56 102 ARG A C 1
ATOM 784 O O . ARG A 1 102 ? -22.859 -9.750 31.166 1.00 93.56 102 ARG A O 1
ATOM 791 N N . LYS A 1 103 ? -20.984 -8.551 31.478 1.00 92.69 103 LYS A N 1
ATOM 792 C CA . LYS A 1 103 ? -20.178 -9.679 31.973 1.00 92.69 103 LYS A CA 1
ATOM 793 C C . LYS A 1 103 ? -20.682 -10.202 33.320 1.00 92.69 103 LYS A C 1
ATOM 795 O O . LYS A 1 103 ? -20.710 -11.413 33.504 1.00 92.69 103 LYS A O 1
ATOM 800 N N . ALA A 1 104 ? -21.115 -9.324 34.228 1.00 94.19 104 ALA A N 1
ATOM 801 C CA . ALA A 1 104 ? -21.664 -9.719 35.528 1.00 94.19 104 ALA A CA 1
ATOM 802 C C . ALA A 1 104 ? -22.984 -10.506 35.410 1.00 94.19 104 ALA A C 1
ATOM 804 O O . ALA A 1 104 ? -23.248 -11.380 36.227 1.00 94.19 104 ALA A O 1
ATOM 805 N N . ILE A 1 105 ? -23.774 -10.241 34.363 1.00 92.81 105 ILE A N 1
ATOM 806 C CA . ILE A 1 105 ? -25.032 -10.951 34.060 1.00 92.81 105 ILE A CA 1
ATOM 807 C C . ILE A 1 105 ? -24.774 -12.258 33.269 1.00 92.81 105 ILE A C 1
ATOM 809 O O . ILE A 1 105 ? -25.699 -13.001 32.956 1.00 92.81 105 ILE A O 1
ATOM 813 N N . GLY A 1 106 ? -23.508 -12.585 32.975 1.00 92.38 106 GLY A N 1
ATOM 814 C CA . GLY A 1 106 ? -23.110 -13.862 32.370 1.00 92.38 106 GLY A CA 1
ATOM 815 C C . GLY A 1 106 ? -22.708 -13.796 30.895 1.00 92.38 106 GLY A C 1
ATOM 816 O O . GLY A 1 106 ? -22.525 -14.840 30.272 1.00 92.38 106 GLY A O 1
ATOM 817 N N . ALA A 1 107 ? -22.532 -12.606 30.306 1.00 92.75 107 ALA A N 1
ATOM 818 C CA . ALA A 1 107 ? -22.020 -12.506 28.940 1.00 92.75 107 ALA A CA 1
ATOM 819 C C . ALA A 1 107 ? -20.585 -13.056 28.841 1.00 92.75 107 ALA A C 1
ATOM 821 O O . ALA A 1 107 ? -19.678 -12.629 29.565 1.00 92.75 107 ALA A O 1
ATOM 822 N N . SER A 1 108 ? -20.363 -13.980 27.902 1.00 93.44 108 SER A N 1
ATOM 823 C CA . SER A 1 108 ? -19.039 -14.559 27.670 1.00 93.44 108 SER A CA 1
ATOM 824 C C . SER A 1 108 ? -18.054 -13.504 27.140 1.00 93.44 108 SER A C 1
ATOM 826 O O . SER A 1 108 ? -18.427 -12.591 26.396 1.00 93.44 108 SER A O 1
ATOM 828 N N . ARG A 1 109 ? -16.761 -13.638 27.478 1.00 91.50 109 ARG A N 1
ATOM 829 C CA . ARG A 1 109 ? -15.708 -12.755 26.932 1.00 91.50 109 ARG A CA 1
ATOM 830 C C . ARG A 1 109 ? -15.672 -12.796 25.400 1.00 91.50 109 ARG A C 1
ATOM 832 O O . ARG A 1 109 ? -15.471 -11.755 24.784 1.00 91.50 109 ARG A O 1
ATOM 839 N N . GLY A 1 110 ? -15.921 -13.969 24.814 1.00 92.69 110 GLY A N 1
ATOM 840 C CA . GLY A 1 110 ? -15.954 -14.167 23.365 1.00 92.69 110 GLY A CA 1
ATOM 841 C C . GLY A 1 110 ? -17.058 -13.363 22.682 1.00 92.69 110 GLY A C 1
ATOM 842 O O . GLY A 1 110 ? -16.796 -12.720 21.673 1.00 92.69 110 GLY A O 1
ATOM 843 N N . THR A 1 111 ? -18.259 -13.305 23.265 1.00 93.31 111 THR A N 1
ATOM 844 C CA . THR A 1 111 ? -19.374 -12.510 22.720 1.00 93.31 111 THR A CA 1
ATOM 845 C C . THR A 1 111 ? -19.023 -11.022 22.650 1.00 93.31 111 THR A C 1
ATOM 847 O O . THR A 1 111 ? -19.291 -10.369 21.645 1.00 93.31 111 THR A O 1
ATOM 850 N N . ILE A 1 112 ? -18.370 -10.492 23.690 1.00 92.50 112 ILE A N 1
ATOM 851 C CA . ILE A 1 112 ? -17.933 -9.089 23.725 1.00 92.50 112 ILE A CA 1
ATOM 852 C C . ILE A 1 112 ? -16.809 -8.831 22.710 1.00 92.50 112 ILE A C 1
ATOM 854 O O . ILE A 1 112 ? -16.836 -7.823 22.011 1.00 92.50 112 ILE A O 1
ATOM 858 N N . MET A 1 113 ? -15.838 -9.744 22.592 1.00 92.19 113 MET A N 1
ATOM 859 C CA . MET A 1 113 ? -14.772 -9.629 21.588 1.00 92.19 113 MET A CA 1
ATOM 860 C C . MET A 1 113 ? -15.323 -9.659 20.163 1.00 92.19 113 MET A C 1
ATOM 862 O O . MET A 1 113 ? -14.906 -8.854 19.335 1.00 92.19 113 MET A O 1
ATOM 866 N N . LEU A 1 114 ? -16.275 -10.551 19.883 1.00 94.50 114 LEU A N 1
ATOM 867 C CA . LEU A 1 114 ? -16.900 -10.658 18.570 1.00 94.50 114 L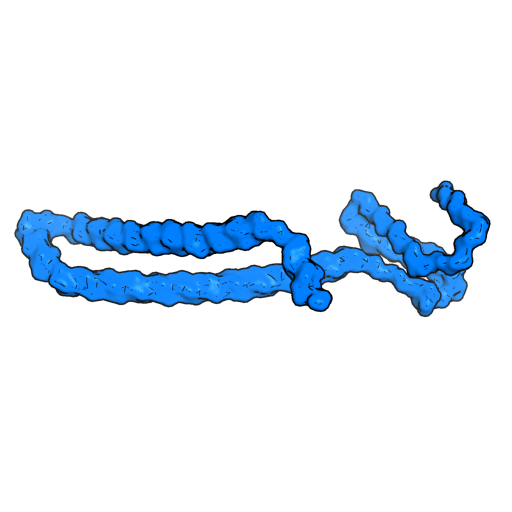EU A CA 1
ATOM 868 C C . LEU A 1 114 ? -17.684 -9.389 18.220 1.00 94.50 114 LEU A C 1
ATOM 870 O O . LEU A 1 114 ? -17.601 -8.927 17.087 1.00 94.50 114 LEU A O 1
ATOM 874 N N . GLN A 1 115 ? -18.388 -8.792 19.188 1.00 92.81 115 GLN A N 1
ATOM 875 C CA . GLN A 1 115 ? -19.077 -7.516 18.986 1.00 92.81 115 GLN A CA 1
ATOM 876 C C . GLN A 1 115 ? -18.097 -6.425 18.532 1.00 92.81 115 GLN A C 1
ATOM 878 O O . GLN A 1 115 ? -18.352 -5.750 17.538 1.00 92.81 115 GLN A O 1
ATOM 883 N N . PHE A 1 116 ? -16.959 -6.290 19.217 1.00 92.44 116 PHE A N 1
ATOM 884 C CA . PHE A 1 116 ? -15.937 -5.310 18.853 1.00 92.44 116 PHE A CA 1
ATOM 885 C C . PHE A 1 116 ? -15.269 -5.609 17.513 1.00 92.44 116 PHE A C 1
ATOM 887 O O . PHE A 1 116 ? -15.038 -4.698 16.723 1.00 92.44 116 PHE A O 1
ATOM 894 N N . LEU A 1 117 ? -15.002 -6.880 17.222 1.00 93.44 117 LEU A N 1
ATOM 895 C CA . LEU A 1 117 ? -14.449 -7.281 15.933 1.00 93.44 117 LEU A CA 1
ATOM 896 C C . LEU A 1 117 ? -15.390 -6.901 14.784 1.00 93.44 117 LEU A C 1
ATOM 898 O O . LEU A 1 117 ? -14.941 -6.350 13.783 1.00 93.44 117 LEU A O 1
ATOM 902 N N . ILE A 1 118 ? -16.691 -7.159 14.943 1.00 94.94 118 ILE A N 1
ATOM 903 C CA . ILE A 1 118 ? -17.707 -6.803 13.950 1.00 94.94 118 ILE A CA 1
ATOM 904 C C . ILE A 1 118 ? -17.831 -5.280 13.819 1.00 94.94 118 ILE A C 1
ATOM 906 O O . ILE A 1 118 ? -17.902 -4.788 12.699 1.00 94.94 118 ILE A O 1
ATOM 910 N N . GLU A 1 119 ? -17.811 -4.522 14.919 1.00 92.81 119 GLU A N 1
ATOM 911 C CA . GLU A 1 119 ? -17.851 -3.050 14.890 1.00 92.81 119 GLU A CA 1
ATOM 912 C C . GLU A 1 119 ? -16.657 -2.480 14.101 1.00 92.81 119 GLU A C 1
ATOM 914 O O . GLU A 1 119 ? -16.853 -1.713 13.157 1.00 92.81 119 GLU A O 1
ATOM 919 N N . ALA A 1 120 ? -15.434 -2.938 14.392 1.00 92.81 120 ALA A N 1
ATOM 920 C CA . ALA A 1 120 ? -14.232 -2.532 13.662 1.00 92.81 120 ALA A CA 1
ATOM 921 C C . ALA A 1 120 ? -14.269 -2.949 12.180 1.00 92.81 120 ALA A C 1
ATOM 923 O O . ALA A 1 120 ? -13.886 -2.171 11.300 1.00 92.81 120 ALA A O 1
ATOM 924 N N . LEU A 1 121 ? -14.757 -4.158 11.886 1.00 95.00 121 LEU A N 1
ATOM 925 C CA . LEU A 1 121 ? -14.886 -4.664 10.522 1.00 95.00 121 LEU A CA 1
ATOM 926 C C . LEU A 1 121 ? -15.896 -3.843 9.711 1.00 95.00 121 LEU A C 1
ATOM 928 O O . LEU A 1 121 ? -15.605 -3.474 8.577 1.00 95.00 121 LEU A O 1
ATOM 932 N N . LEU A 1 122 ? -17.059 -3.522 10.284 1.00 95.25 122 LEU A N 1
ATOM 933 C CA . LEU A 1 122 ? -18.084 -2.709 9.626 1.00 95.25 122 LEU A CA 1
ATOM 934 C C . LEU A 1 122 ? -17.567 -1.301 9.320 1.00 95.25 122 LEU A C 1
ATOM 936 O O . LEU A 1 122 ? -17.741 -0.823 8.201 1.00 95.25 122 LEU A O 1
ATOM 940 N N . VAL A 1 123 ? -16.884 -0.661 10.275 1.00 93.56 123 VAL A N 1
ATOM 941 C CA . VAL A 1 123 ? -16.252 0.653 10.063 1.00 93.56 123 VAL A CA 1
ATOM 942 C C . VAL A 1 123 ? -15.214 0.585 8.942 1.00 93.56 123 VAL A C 1
ATOM 944 O O . VAL A 1 123 ? -15.222 1.429 8.045 1.00 93.56 123 VAL A O 1
ATOM 947 N N . SER A 1 124 ? -14.371 -0.451 8.941 1.00 93.50 124 SER A N 1
ATOM 948 C CA . SER A 1 124 ? -13.355 -0.655 7.901 1.00 93.50 124 SER A CA 1
ATOM 949 C C . SER A 1 124 ? -13.987 -0.871 6.523 1.00 93.50 124 SER A C 1
ATOM 951 O O . SER A 1 124 ? -13.590 -0.224 5.556 1.00 93.50 124 SER A O 1
ATOM 953 N N . MET A 1 125 ? -15.016 -1.719 6.427 1.00 95.50 125 MET A N 1
ATOM 954 C CA . MET A 1 125 ? -15.729 -1.978 5.172 1.00 95.50 125 MET A CA 1
ATOM 955 C C . MET A 1 125 ? -16.431 -0.728 4.636 1.00 95.50 125 MET A C 1
ATOM 957 O O . MET A 1 125 ? -16.358 -0.465 3.436 1.00 95.50 125 MET A O 1
ATOM 961 N N . MET A 1 126 ? -17.068 0.070 5.499 1.00 95.38 126 MET A N 1
ATOM 962 C CA . MET A 1 126 ? -17.661 1.349 5.094 1.00 95.38 126 MET A CA 1
ATOM 963 C C . MET A 1 126 ? -16.594 2.312 4.568 1.00 95.38 126 MET A C 1
ATOM 965 O O . MET A 1 126 ? -16.783 2.912 3.510 1.00 95.38 126 MET A O 1
ATOM 969 N N . GLY A 1 127 ? -15.451 2.413 5.252 1.00 93.25 127 GLY A N 1
ATOM 970 C CA . GLY A 1 127 ? -14.310 3.205 4.795 1.00 93.25 127 GLY A CA 1
ATOM 971 C C . GLY A 1 127 ? -13.798 2.759 3.423 1.00 93.25 127 GLY A C 1
ATOM 972 O O . GLY A 1 127 ? -13.640 3.591 2.531 1.00 93.25 127 GLY A O 1
ATOM 973 N N . CYS A 1 128 ? -13.615 1.451 3.213 1.00 93.69 128 CYS A N 1
ATOM 974 C CA . CYS A 1 128 ? -13.230 0.890 1.916 1.00 93.69 128 CYS A CA 1
ATOM 975 C C . CYS A 1 128 ? -14.262 1.194 0.824 1.00 93.69 128 CYS A C 1
ATOM 977 O O . CYS A 1 128 ? -13.887 1.619 -0.266 1.00 93.69 128 CYS A O 1
ATOM 979 N N . MET A 1 129 ? -15.555 1.013 1.106 1.00 95.94 129 MET A N 1
ATOM 980 C CA . MET A 1 129 ? -16.627 1.284 0.147 1.00 95.94 129 MET A CA 1
ATOM 981 C C . MET A 1 129 ? -16.633 2.757 -0.278 1.00 95.94 129 MET A C 1
ATOM 983 O O . MET A 1 129 ? -16.661 3.054 -1.472 1.00 95.94 129 MET A O 1
ATOM 987 N N . ILE A 1 130 ? -16.539 3.675 0.687 1.00 95.56 130 ILE A N 1
ATOM 988 C CA . ILE A 1 130 ? -16.435 5.116 0.432 1.00 95.56 130 ILE A CA 1
ATOM 989 C C . ILE A 1 130 ? -15.170 5.406 -0.386 1.00 95.56 130 ILE A C 1
ATOM 991 O O . ILE A 1 130 ? -15.253 6.053 -1.427 1.00 95.56 130 ILE A O 1
ATOM 995 N N . GLY A 1 131 ? -14.014 4.875 0.017 1.00 92.94 131 GLY A N 1
ATOM 996 C CA . GLY A 1 131 ? -12.748 5.061 -0.695 1.00 92.94 131 GLY A CA 1
ATOM 997 C C . GLY A 1 131 ? -12.805 4.613 -2.159 1.00 92.94 131 GLY A C 1
ATOM 998 O O . GLY A 1 131 ? -12.390 5.360 -3.042 1.00 92.94 131 GLY A O 1
ATOM 999 N N . ILE A 1 132 ? -13.386 3.442 -2.440 1.00 94.12 132 ILE A N 1
ATOM 1000 C CA . ILE A 1 132 ? -13.552 2.924 -3.808 1.00 94.12 132 ILE A CA 1
ATOM 1001 C C . ILE A 1 132 ? -14.467 3.834 -4.630 1.00 94.12 132 ILE A C 1
ATOM 1003 O O . ILE A 1 132 ? -14.135 4.179 -5.765 1.00 94.12 132 ILE A O 1
ATOM 1007 N N . VAL A 1 133 ? -15.604 4.254 -4.067 1.00 95.00 133 VAL A N 1
ATOM 1008 C CA . VAL A 1 133 ? -16.552 5.139 -4.757 1.00 95.00 133 VAL A CA 1
ATOM 1009 C C . VAL A 1 133 ? -15.888 6.469 -5.102 1.00 95.00 133 VAL A C 1
ATOM 1011 O O . VAL A 1 133 ? -15.926 6.888 -6.259 1.00 95.00 133 VAL A O 1
ATOM 1014 N N . PHE A 1 134 ? -15.236 7.113 -4.133 1.00 93.88 134 PHE A N 1
ATOM 1015 C CA . PHE A 1 134 ? -14.576 8.401 -4.344 1.00 93.88 134 PHE A CA 1
ATOM 1016 C C . PHE A 1 134 ? -13.293 8.300 -5.178 1.00 93.88 134 PHE A C 1
ATOM 1018 O O . PHE A 1 134 ? -12.923 9.288 -5.803 1.00 93.88 134 PHE A O 1
AT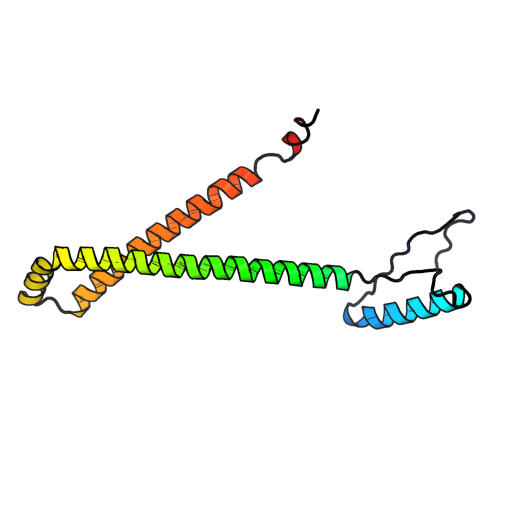OM 1025 N N . GLY A 1 135 ? -12.647 7.135 -5.250 1.00 90.75 135 GLY A N 1
ATOM 1026 C CA . GLY A 1 135 ? -11.508 6.896 -6.136 1.00 90.75 135 GLY A CA 1
ATOM 1027 C C . GLY A 1 135 ? -11.925 6.675 -7.593 1.00 90.75 135 GLY A C 1
ATOM 1028 O O . GLY A 1 135 ? -11.403 7.322 -8.498 1.00 90.75 135 GLY A O 1
ATOM 1029 N N . LEU A 1 136 ? -12.903 5.798 -7.839 1.00 92.12 136 LEU A N 1
ATOM 1030 C CA . LEU A 1 136 ? -13.301 5.412 -9.199 1.00 92.12 136 LEU A CA 1
ATOM 1031 C C . LEU A 1 136 ? -14.229 6.424 -9.874 1.00 92.12 136 LEU A C 1
ATOM 1033 O O . LEU A 1 136 ? -14.131 6.639 -11.083 1.00 92.12 136 LEU A O 1
ATOM 1037 N N . TYR A 1 137 ? -15.130 7.061 -9.125 1.00 92.69 137 TYR A N 1
ATOM 1038 C CA . TYR A 1 137 ? -16.083 8.023 -9.680 1.00 92.69 137 TYR A CA 1
ATOM 1039 C C . TYR A 1 137 ? -15.424 9.190 -10.446 1.00 92.69 137 TYR A C 1
ATOM 1041 O O . TYR A 1 137 ? -15.810 9.423 -11.599 1.00 92.69 137 TYR A O 1
ATOM 1049 N N . PRO A 1 138 ? -14.436 9.924 -9.889 1.00 89.31 138 PRO A N 1
ATOM 1050 C CA . PRO A 1 138 ? -13.792 11.019 -10.608 1.00 89.31 138 PRO A CA 1
ATOM 1051 C C . PRO A 1 138 ? -12.978 10.519 -11.801 1.00 89.31 138 PRO A C 1
ATOM 1053 O O . PRO A 1 138 ? -13.024 11.159 -12.849 1.00 89.31 138 PRO A O 1
ATOM 1056 N N . VAL A 1 139 ? -12.304 9.369 -11.682 1.00 89.88 139 VAL A N 1
ATOM 1057 C CA . VAL A 1 139 ? -11.530 8.759 -12.776 1.00 89.88 139 VAL A CA 1
ATOM 1058 C C . VAL A 1 139 ? -12.442 8.424 -13.951 1.00 89.88 139 VAL A C 1
ATOM 1060 O O . VAL A 1 139 ? -12.193 8.862 -15.072 1.00 89.88 139 VAL A O 1
ATOM 1063 N N . ASN A 1 140 ? -13.555 7.733 -13.700 1.00 88.94 140 ASN A N 1
ATOM 1064 C CA . ASN A 1 140 ? -14.515 7.382 -14.744 1.00 88.94 140 ASN A CA 1
ATOM 1065 C C . ASN A 1 140 ? -15.166 8.633 -15.364 1.00 88.94 140 ASN A C 1
ATOM 1067 O O . ASN A 1 140 ? -15.356 8.727 -16.577 1.00 88.94 140 ASN A O 1
ATOM 1071 N N . LYS A 1 141 ? -15.471 9.650 -14.547 1.00 86.19 141 LYS A N 1
ATOM 1072 C CA . LYS A 1 141 ? -16.011 10.926 -15.037 1.00 86.19 141 LYS A CA 1
ATOM 1073 C C . LYS A 1 141 ? -14.998 11.702 -15.883 1.00 86.19 141 LYS A C 1
ATOM 1075 O O . LYS A 1 141 ? -15.399 12.327 -16.864 1.00 86.19 141 LYS A O 1
ATOM 1080 N N . ALA A 1 142 ? -13.716 11.676 -15.521 1.00 82.69 142 ALA A N 1
ATOM 1081 C CA . ALA A 1 142 ? -12.636 12.296 -16.281 1.00 82.69 142 ALA A CA 1
ATOM 1082 C C . ALA A 1 142 ? -12.394 11.563 -17.607 1.00 82.69 142 ALA A C 1
ATOM 1084 O O . ALA A 1 142 ? -12.363 12.212 -18.648 1.00 82.69 142 ALA A O 1
ATOM 1085 N N . ALA A 1 143 ? -12.345 10.227 -17.588 1.00 81.19 143 ALA A N 1
ATOM 1086 C CA . ALA A 1 143 ? -12.158 9.393 -18.776 1.00 81.19 143 ALA A CA 1
ATOM 1087 C C . ALA A 1 143 ? -13.260 9.592 -19.834 1.00 81.19 143 ALA A C 1
ATOM 1089 O O . ALA A 1 143 ? -13.013 9.477 -21.031 1.00 81.19 143 ALA A O 1
ATOM 1090 N N . ARG A 1 144 ? -14.485 9.934 -19.411 1.00 76.62 144 ARG A N 1
ATOM 1091 C CA . ARG A 1 144 ? -15.610 10.210 -20.321 1.00 76.62 144 ARG A CA 1
ATOM 1092 C C . ARG A 1 144 ? -15.610 11.619 -20.924 1.00 76.62 144 ARG A C 1
ATOM 1094 O O . ARG A 1 144 ? -16.394 11.874 -21.841 1.00 76.62 144 ARG A O 1
ATOM 1101 N N . LYS A 1 145 ? -14.777 12.554 -20.446 1.00 76.31 145 LYS A N 1
ATOM 1102 C CA . LYS A 1 145 ? -14.641 13.872 -21.088 1.00 76.31 145 LYS A CA 1
ATOM 1103 C C . LYS A 1 145 ? -13.800 13.714 -22.357 1.00 76.31 145 LYS A C 1
ATOM 1105 O O . LYS A 1 145 ? -12.667 13.256 -22.296 1.00 76.31 145 LYS A O 1
ATOM 1110 N N . LYS A 1 146 ? -14.360 14.092 -23.515 1.00 66.25 146 LYS A N 1
ATOM 1111 C CA . LYS A 1 146 ? -13.671 13.986 -24.811 1.00 66.25 146 LYS A CA 1
ATOM 1112 C C . LYS A 1 146 ? -12.332 14.756 -24.768 1.00 66.25 146 LYS A C 1
ATOM 1114 O O . LYS A 1 146 ? -12.368 15.961 -24.511 1.00 66.25 146 LYS A O 1
ATOM 1119 N N . PRO A 1 147 ? -11.188 14.121 -25.093 1.00 64.25 147 PRO A N 1
ATOM 1120 C CA . PRO A 1 147 ? -9.862 14.755 -25.056 1.00 64.25 147 PRO A CA 1
ATOM 1121 C C . PRO A 1 147 ? -9.689 15.895 -26.079 1.00 64.25 147 PRO A C 1
ATOM 1123 O O . PRO A 1 147 ? -8.757 16.685 -25.985 1.00 64.25 147 PRO A O 1
ATOM 1126 N N . ILE A 1 148 ? -10.620 16.037 -27.030 1.00 59.91 148 ILE A N 1
ATOM 1127 C CA . ILE A 1 148 ? -10.529 16.984 -28.149 1.00 59.91 148 ILE A CA 1
ATOM 1128 C C . ILE A 1 148 ? -10.735 18.464 -27.774 1.00 59.91 148 ILE A C 1
ATOM 1130 O O . ILE A 1 148 ? -10.366 19.342 -28.546 1.00 59.91 148 ILE A O 1
ATOM 1134 N N . ASN A 1 149 ? -11.277 18.774 -26.588 1.00 59.41 149 ASN A N 1
ATOM 1135 C CA . ASN A 1 149 ? -11.473 20.169 -26.158 1.00 59.41 149 ASN A CA 1
ATOM 1136 C C . ASN A 1 149 ? -10.226 20.803 -25.509 1.00 59.41 149 ASN A C 1
ATOM 1138 O O . ASN A 1 149 ? -10.233 22.007 -25.270 1.00 59.41 149 ASN A O 1
ATOM 1142 N N . ALA A 1 150 ? -9.165 20.033 -25.238 1.00 59.62 150 ALA A N 1
ATOM 1143 C CA . ALA A 1 150 ? -7.936 20.552 -24.626 1.00 59.62 150 ALA A CA 1
ATOM 1144 C C . ALA A 1 150 ? -7.008 21.271 -25.626 1.00 59.62 150 ALA A C 1
ATOM 1146 O O . ALA A 1 150 ? -6.254 22.150 -25.228 1.00 59.62 150 ALA A O 1
ATOM 1147 N N . LEU A 1 151 ? -7.104 20.962 -26.925 1.00 57.28 151 LEU A N 1
ATOM 1148 C CA . LEU A 1 151 ? -6.276 21.572 -27.979 1.00 57.28 151 LEU A CA 1
ATOM 1149 C C . LEU A 1 151 ? -6.885 22.851 -28.586 1.00 57.28 151 LEU A C 1
ATOM 1151 O O . LEU A 1 151 ? -6.273 23.473 -29.445 1.00 57.28 151 LEU A O 1
ATOM 1155 N N . ARG A 1 152 ? -8.088 23.263 -28.151 1.00 63.53 152 ARG A N 1
ATOM 1156 C CA . ARG A 1 152 ? -8.764 24.482 -28.645 1.00 63.53 152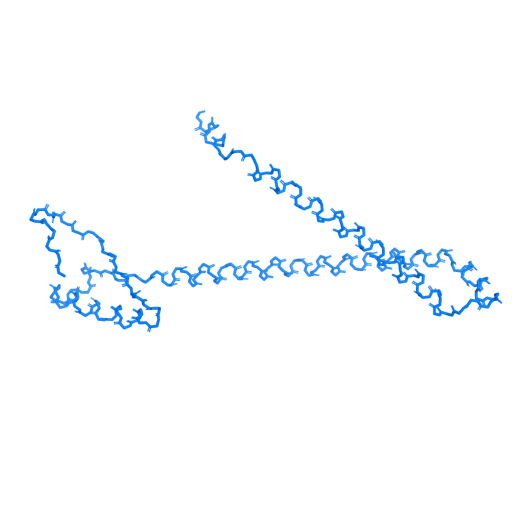 ARG A CA 1
ATOM 1157 C C . ARG A 1 152 ? -8.543 25.718 -27.763 1.00 63.53 152 ARG A C 1
ATOM 1159 O O . ARG A 1 152 ? -9.107 26.763 -28.058 1.00 63.53 152 ARG A O 1
ATOM 1166 N N . TYR A 1 153 ? -7.779 25.599 -26.675 1.00 59.88 153 TYR A N 1
ATOM 1167 C CA . TYR A 1 153 ? -7.506 26.701 -25.735 1.00 59.88 153 TYR A CA 1
ATOM 1168 C C . TYR A 1 153 ? -6.065 27.238 -25.817 1.00 59.88 153 TYR A C 1
ATOM 1170 O O . TYR A 1 153 ? -5.690 28.098 -25.028 1.00 59.88 153 TYR A O 1
ATOM 1178 N N . SER A 1 154 ? -5.258 26.734 -26.756 1.00 53.28 154 SER A N 1
ATOM 1179 C CA . SER A 1 154 ? -3.892 27.197 -27.039 1.00 53.28 154 SER A CA 1
ATOM 1180 C C . SER A 1 154 ? -3.813 27.927 -28.388 1.00 53.28 154 SER A C 1
ATOM 1182 O O . SER A 1 154 ? -2.962 27.606 -29.217 1.00 53.28 154 SER A O 1
ATOM 1184 N N . GLY A 1 155 ? -4.753 28.843 -28.628 1.00 49.41 155 GLY A N 1
ATOM 1185 C CA . GLY A 1 155 ? -4.770 29.769 -29.760 1.00 49.41 155 GLY A CA 1
ATOM 1186 C C . GLY A 1 155 ? -5.046 31.175 -29.265 1.00 49.41 155 GLY A C 1
ATOM 1187 O O . GLY A 1 155 ? -5.939 31.299 -28.396 1.00 49.41 155 GLY A O 1
#

InterPro domains:
  IPR003838 ABC3 transporter permease, C-terminal [PF02687] (72-137)
  IPR050250 Macrolide Exporter MacB [PTHR30572] (5-136)

Radius of gyration: 32.45 Å; chains: 1; bounding box: 58×46×95 Å

Sequence (155 aa):
MTRIADNVLDVTQFYAYASREDTLDYAKEALTQEILERFEKDEDAFTVTDQSQIMDTMESVTNTMSLMIGGIAAISLLVGGIGIMNIMLVSVTERTKEIGIRKAIGASRGTIMLQFLIEALLVSMMGCMIGIVFGLYPVNKAARKKPINALRYSG

=== Feature glossary ===
The record interleaves many kinds of information about one protein. Here is each kind framed as the question it answers.

Q: What does the local fold look like, residue by residue?
A: The Foldseek 3Di string encodes local tertiary geometry as a 20-letter alphabet — one character per residue — derived from the relative positions of nearby Cα atoms. Unlike the amino-acid sequence, 3Di is a direct function of the 3D structure, so two proteins with the same fold have similar 3Di strings even at low sequence identity.

Q: Which residues are in helices, strands, or loops?
A: The SS8 string is DSSP's per-residue secondary-structure call. α-helix (H) means an i→i+4 H-bond ladder; β-strand (E) means the residue participates in a β-sheet; 3₁₀ (G) and π (I) are tighter and wider helices; T/S are turns/bends; '-' is loop.

Q: How big and how compact is the whole molecule?
A: Radius of gyration (Rg) is the root-mean-square distance of Cα atoms from their centroid — a single number for overall size and compactness. A globular domain of N residues has Rg ≈ 2.2·N^0.38 Å; an extended or disordered chain has a much larger Rg. The Cα contact count is the number of residue pairs whose Cα atoms are within 8 Å and are more than four positions apart in sequence — a standard proxy for tertiary packing density. The bounding box is the smallest axis-aligned box enclosing all Cα atoms.

Q: Where is each backbone atom in 3D?
A: Structure coordinates are given as an mmCIF _atom_site loop: one row per atom with element, residue name, chain id, sequence number, and x/y/z position in Å. Only the four main-chain atoms per residue are included here; side chains are omitted to keep the record compact.

Q: What is the amino-acid chain?
A: Primary structure: the covalent order of the twenty standard amino acids along the backbone. Two proteins with the same sequence will (almost always) fold to the same structure; two with 30% identity often share a fold but not the details.

Q: What if only a Cα trace is available?
A: Three-state secondary structure (P-SEA) collapses the eight DSSP classes into helix (a), strand (b), and coil (c). P-SEA assigns these from Cα geometry alone — distances and angles — without requiring backbone oxygens, so it works on any Cα trace.

Q: What family and function is it annotated with?
A: Database cross-references. InterPro integrates a dozen domain/family signature databases into unified entries with residue-range hits. GO terms attach function/process/location labels with evidence codes. CATH codes position the fold in a four-level structural taxonomy. Organism is the NCBI-taxonomy species name.

Q: How confident is the AlphaFold model at each residue?
A: pLDDT is the predicted lDDT-Cα score: AlphaFold's confidence that the local environment of each residue (all inter-atomic distances within 15 Å) is correctly placed. It is a per-residue number between 0 and 100, with higher meaning more reliable.

Q: How mobile is each atom in the crystal?
A: B-factor (Debye–Waller factor) reflects atomic displacement in the crystal lattice. It is an experimental observable (units Å²), not a prediction; low values mean the atom is pinned down, high values mean it moves or is heterogeneous across the crystal.

Q: Which residues are buried vs exposed?
A: SASA measures how much of the protein is reachable by solvent. It is computed by rolling a water-sized probe over the atomic surface and summing the exposed area (Å²). Per-residue SASA distinguishes core (buried, low SASA) from surface (exposed, high SASA) residues; total SASA is a whole-molecule size measure.

Q: What do the diagnostic plots show?
A: Plot images: a contact map (which residues are close in 3D, as an N×N binary image), a Ramachandran scatter (backbone torsion angles, revealing secondary-structure composition at a glance), and — for AlphaFold structures — a PAE heatmap (pairwise prediction confidence).

Q: What known structures does this most resemble?
A: The Foldseek neighbor list gives the closest experimentally determined structures in the PDB, ranked by structural alignment. TM-score near 1 means near-identical fold; near 0.3 means only rough topology match. This is how one finds what a novel AlphaFold prediction most resembles in the solved-structure universe.

Q: Are the domains correctly placed relative to each other?
A: Predicted aligned error is AlphaFold's pairwise confidence. Unlike pLDDT (per-residue), PAE is per-residue-pair and captures whether two parts of the structure are correctly placed relative to each other. Units are ångströms of expected positional error.

Q: What do the rendered images show?
A: Structure images are PyMOL renders from six orthogonal camera directions. Cartoon representation draws helices as coils and strands as arrows; sticks shows the backbone as bonds; surface shows the solvent-excluded envelope. Rainbow coloring maps sequence position to hue (blue→red, N→C); chain coloring assigns a distinct color per polypeptide.

Q: What are the backbone torsion angles?
A: φ (phi) and ψ (psi) are the two rotatable backbone dihedrals per residue: φ is the C(i-1)–N–Cα–C torsion, ψ is the N–Cα–C–N(i+1) torsion, both in degrees on (−180°, 180°]. α-helical residues cluster near (−60°, −45°); β-strand residues near (−120°, +130°). A Ramachandran plot is simply a scatter of (φ, ψ) for every residue.